Protein AF-A0A1Q6ED20-F1 (afdb_monomer)

pLDDT: mean 90.32, std 11.94, range [30.09, 98.75]

Radius of gyration: 15.1 Å; Cα contacts (8 Å, |Δi|>4): 327; chains: 1; bounding box: 36×36×40 Å

Foldseek 3Di:
DKDWDPQWDADPVVLFIAGFTKMKDWDAAADDWDQDPVRDTDGDFDKAWEDEACVVPVVQRDHSYIYWWDDDPCPPSDTRTIKMFGDDHRHGPDDIFTWHTFIWGWDDDQQKIWIWTFTATPVRDTDIDIDIDRHDDPDDD

Solvent-accessible surface area (backbone atoms only — not comparable to full-atom values): 7848 Å² total; per-residue (Å²): 94,76,49,62,34,90,54,41,48,76,44,79,94,74,70,39,61,38,36,47,40,45,36,39,37,47,35,70,35,65,69,91,67,58,73,48,98,84,74,44,61,60,85,74,65,45,67,28,37,41,36,73,34,42,92,82,42,67,86,56,74,38,62,35,23,22,24,10,33,50,92,55,94,54,48,82,71,51,69,43,38,12,32,42,39,29,34,46,81,53,36,70,84,53,66,69,39,37,28,51,39,45,38,37,38,36,43,68,62,90,63,36,36,42,37,39,39,50,28,25,26,75,86,70,44,79,49,69,52,75,49,76,47,72,69,72,82,80,77,85,128

Nearest PDB structures (foldseek):
  5w8m-assembly3_C  TM=5.284E-01  e=1.550E+00  Thermochaetoides thermophila
  8bk2-assembly1_A  TM=6.115E-01  e=4.221E+00  Neisseria meningitidis serogroup B
  1obu-assembly1_B  TM=7.013E-01  e=8.833E+00  Homarus gammarus
  8bk2-assembly3_C  TM=4.592E-01  e=2.363E+00  Neisseria meningitidis serogroup B

Structure (mmCIF, N/CA/C/O backbone):
data_AF-A0A1Q6ED20-F1
#
_entry.id   AF-A0A1Q6ED20-F1
#
loop_
_atom_site.group_PDB
_atom_site.id
_atom_site.type_symbol
_atom_site.label_atom_id
_atom_site.label_alt_id
_atom_site.label_comp_id
_atom_site.label_asym_id
_atom_site.label_entity_id
_atom_site.label_seq_id
_atom_site.pdbx_PDB_ins_code
_atom_site.Cartn_x
_atom_site.Cartn_y
_atom_s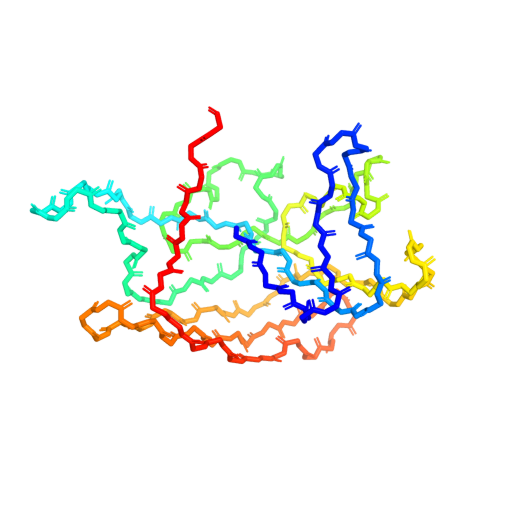ite.Cartn_z
_atom_site.occupancy
_atom_site.B_iso_or_equiv
_atom_site.auth_seq_id
_atom_site.auth_comp_id
_atom_site.auth_asym_id
_atom_site.auth_atom_id
_atom_site.pdbx_PDB_model_num
ATOM 1 N N . MET A 1 1 ? -2.226 4.321 1.591 1.00 88.62 1 MET A N 1
ATOM 2 C CA . MET A 1 1 ? -1.141 4.621 2.557 1.00 88.62 1 MET A CA 1
ATOM 3 C C . MET A 1 1 ? 0.221 4.555 1.876 1.00 88.62 1 MET A C 1
ATOM 5 O O . MET A 1 1 ? 0.318 3.969 0.801 1.00 88.62 1 MET A O 1
ATOM 9 N N . ARG A 1 2 ? 1.260 5.172 2.453 1.00 90.69 2 ARG A N 1
ATOM 10 C CA . ARG A 1 2 ? 2.632 5.135 1.916 1.00 90.69 2 ARG A CA 1
ATOM 11 C C . ARG A 1 2 ? 3.638 4.934 3.047 1.00 90.69 2 ARG A C 1
ATOM 13 O O . ARG A 1 2 ? 3.570 5.657 4.034 1.00 90.69 2 ARG A O 1
ATOM 20 N N . PHE A 1 3 ? 4.562 4.002 2.853 1.00 91.81 3 PHE A N 1
ATOM 21 C CA . PHE A 1 3 ? 5.709 3.736 3.719 1.00 91.81 3 PHE A CA 1
ATOM 22 C C . PHE A 1 3 ? 6.968 4.085 2.936 1.00 91.81 3 PHE A C 1
ATOM 24 O O . PHE A 1 3 ? 7.089 3.704 1.770 1.00 91.81 3 PHE A O 1
ATOM 31 N N . MET A 1 4 ? 7.857 4.874 3.528 1.00 92.50 4 MET A N 1
ATOM 32 C CA . MET A 1 4 ? 8.982 5.487 2.824 1.00 92.50 4 MET A CA 1
ATOM 33 C C . MET A 1 4 ? 10.234 5.428 3.687 1.00 92.50 4 MET A C 1
ATOM 35 O O . MET A 1 4 ? 10.141 5.547 4.908 1.00 92.50 4 MET A O 1
ATOM 39 N N . SER A 1 5 ? 11.390 5.270 3.045 1.00 92.25 5 SER A N 1
ATOM 40 C CA . SER A 1 5 ? 12.680 5.556 3.674 1.00 92.25 5 SER A CA 1
ATOM 41 C C . SER A 1 5 ? 12.727 7.005 4.175 1.00 92.25 5 SER A C 1
ATOM 43 O O . SER A 1 5 ? 12.082 7.878 3.599 1.00 92.25 5 SER A O 1
ATOM 45 N N . GLU A 1 6 ? 13.514 7.260 5.222 1.00 91.25 6 GLU A N 1
ATOM 46 C CA . GLU A 1 6 ? 13.652 8.585 5.853 1.00 91.25 6 GLU A CA 1
ATOM 47 C C . GLU A 1 6 ? 14.075 9.679 4.858 1.00 91.25 6 GLU A C 1
ATOM 49 O O . GLU A 1 6 ? 13.552 10.791 4.893 1.00 91.25 6 GLU A O 1
ATOM 54 N N . ASP A 1 7 ? 14.944 9.330 3.908 1.00 94.25 7 ASP A N 1
ATOM 55 C CA . ASP A 1 7 ? 15.457 10.237 2.879 1.00 94.25 7 ASP A CA 1
ATOM 56 C C . ASP A 1 7 ? 14.510 10.413 1.679 1.00 94.25 7 ASP A C 1
ATOM 58 O O . ASP A 1 7 ? 14.886 11.042 0.693 1.00 94.25 7 ASP A O 1
ATOM 62 N N . VAL A 1 8 ? 13.288 9.869 1.724 1.00 93.88 8 VAL A N 1
ATOM 63 C CA . VAL A 1 8 ? 12.277 10.021 0.667 1.00 93.88 8 VAL A CA 1
ATOM 64 C C . VAL A 1 8 ? 11.151 10.932 1.144 1.00 93.88 8 VAL A C 1
ATOM 66 O O . VAL A 1 8 ? 10.487 10.671 2.145 1.00 93.88 8 VAL A O 1
ATOM 69 N N . SER A 1 9 ? 10.858 11.977 0.370 1.00 93.31 9 SER A N 1
ATOM 70 C CA . SER A 1 9 ? 9.781 12.925 0.680 1.00 93.31 9 SER A CA 1
ATOM 71 C C . SER A 1 9 ? 8.927 13.252 -0.543 1.00 93.31 9 SER A C 1
ATOM 73 O O . SER A 1 9 ? 9.367 13.099 -1.681 1.00 93.31 9 SER A O 1
ATOM 75 N N . TYR A 1 10 ? 7.681 13.684 -0.318 1.00 91.50 10 TYR A N 1
ATOM 76 C CA . TYR A 1 10 ? 6.779 14.147 -1.376 1.00 91.50 10 TYR A CA 1
ATOM 77 C C . TYR A 1 10 ? 6.698 15.673 -1.389 1.00 91.50 10 TYR A C 1
ATOM 79 O O . TYR A 1 10 ? 6.342 16.285 -0.381 1.00 91.50 10 TYR A O 1
ATOM 87 N N . GLU A 1 11 ? 6.963 16.288 -2.540 1.00 91.62 11 GLU A N 1
ATOM 88 C CA . GLU A 1 11 ? 6.853 17.735 -2.714 1.00 91.62 11 GLU A CA 1
ATOM 89 C C . GLU A 1 11 ? 5.553 18.087 -3.459 1.00 91.62 11 GLU A C 1
ATOM 91 O O . GLU A 1 11 ? 5.445 17.922 -4.678 1.00 91.62 11 GLU A O 1
ATOM 96 N N . ASN A 1 12 ? 4.555 18.604 -2.727 1.00 87.75 12 ASN A N 1
ATOM 97 C CA . ASN A 1 12 ? 3.223 18.934 -3.263 1.00 87.75 12 ASN A CA 1
ATOM 98 C C . ASN A 1 12 ? 3.266 19.888 -4.470 1.00 87.75 12 ASN A C 1
ATOM 100 O O . ASN A 1 12 ? 2.516 19.704 -5.423 1.00 87.75 12 ASN A O 1
ATOM 104 N N . SER A 1 13 ? 4.149 20.891 -4.447 1.00 91.62 13 SER A N 1
ATOM 105 C CA . SER A 1 13 ? 4.317 21.884 -5.524 1.00 91.62 13 SER A CA 1
ATOM 106 C C . SER A 1 13 ? 4.751 21.262 -6.854 1.00 91.62 13 SER A C 1
ATOM 108 O O . SER A 1 13 ? 4.466 21.817 -7.914 1.00 91.62 13 SER A O 1
ATOM 110 N N . LYS A 1 14 ? 5.443 20.119 -6.805 1.00 87.31 14 LYS A N 1
ATOM 111 C CA . LYS A 1 14 ? 5.974 19.410 -7.977 1.00 87.31 14 LYS A CA 1
ATOM 112 C C . LYS A 1 14 ? 5.196 18.140 -8.305 1.00 87.31 14 LYS A C 1
ATOM 114 O O . LYS A 1 14 ? 5.370 17.584 -9.387 1.00 87.31 14 LYS A O 1
ATOM 119 N N . GLY A 1 15 ? 4.358 17.673 -7.381 1.00 88.44 15 GLY A N 1
ATOM 120 C CA . GLY A 1 15 ? 3.598 16.439 -7.535 1.00 88.44 15 GLY A CA 1
ATOM 121 C C . GLY A 1 15 ? 4.494 15.207 -7.682 1.00 88.44 15 GLY A C 1
ATOM 122 O O . GLY A 1 15 ? 4.197 14.327 -8.491 1.00 88.44 15 GLY A O 1
ATOM 123 N N . ALA A 1 16 ? 5.627 15.167 -6.974 1.00 90.44 16 ALA A N 1
ATOM 124 C CA . ALA A 1 16 ? 6.627 14.114 -7.124 1.00 90.44 16 ALA A CA 1
ATOM 125 C C . ALA A 1 16 ? 7.349 13.797 -5.809 1.00 90.44 16 ALA A C 1
ATOM 127 O O . ALA A 1 16 ? 7.381 14.609 -4.884 1.00 90.44 16 ALA A O 1
ATOM 128 N N . PHE A 1 17 ? 7.911 12.591 -5.753 1.00 92.38 17 PHE A N 1
ATOM 129 C CA . PHE A 1 17 ? 8.795 12.140 -4.684 1.00 92.38 17 PHE A CA 1
ATOM 130 C C . PHE A 1 17 ? 10.253 12.425 -5.048 1.00 92.38 17 PHE A C 1
ATOM 132 O O . PHE A 1 17 ? 10.623 12.258 -6.213 1.00 92.38 17 PHE A O 1
ATOM 139 N N . PHE A 1 18 ? 11.025 12.836 -4.045 1.00 93.88 18 PHE A N 1
ATOM 140 C CA . PHE A 1 18 ? 12.424 13.262 -4.117 1.00 93.88 18 PHE A CA 1
ATOM 141 C C . PHE A 1 18 ? 13.257 12.516 -3.071 1.00 93.88 18 PHE A C 1
ATOM 143 O O . PHE A 1 18 ? 12.703 11.984 -2.103 1.00 93.88 18 PHE A O 1
ATOM 150 N N . GLY A 1 19 ? 14.572 12.511 -3.268 1.00 94.81 19 GLY A N 1
ATOM 151 C CA . GLY A 1 19 ? 15.569 11.897 -2.407 1.00 94.81 19 GLY A CA 1
ATOM 152 C C . GLY A 1 19 ? 16.111 10.574 -2.938 1.00 94.81 19 GLY A C 1
ATOM 153 O O . GLY A 1 19 ? 16.138 10.330 -4.145 1.00 94.81 19 GLY A O 1
ATOM 154 N N . THR A 1 20 ? 16.588 9.726 -2.029 1.00 95.25 20 THR A N 1
ATOM 155 C CA . THR A 1 20 ? 17.113 8.390 -2.347 1.00 95.25 20 THR A CA 1
ATOM 156 C C . THR A 1 20 ? 16.595 7.386 -1.332 1.00 95.25 20 THR A C 1
ATOM 158 O O . THR A 1 20 ? 16.751 7.577 -0.133 1.00 95.25 20 THR A O 1
ATOM 161 N N . GLY A 1 21 ? 15.981 6.305 -1.801 1.00 94.94 21 GLY A N 1
ATOM 162 C CA . GLY A 1 21 ? 15.442 5.265 -0.938 1.00 94.94 21 GLY A CA 1
ATOM 163 C C . GLY A 1 21 ? 14.269 4.532 -1.566 1.00 94.94 21 GLY A C 1
ATOM 164 O O . GLY A 1 21 ? 14.086 4.508 -2.783 1.00 94.94 21 GLY A O 1
ATOM 165 N N . ASP A 1 22 ? 13.464 3.920 -0.710 1.00 93.50 22 ASP A N 1
ATOM 166 C CA . ASP A 1 22 ? 12.387 3.030 -1.104 1.00 93.50 22 ASP A CA 1
ATOM 167 C C . ASP A 1 22 ? 11.026 3.598 -0.699 1.00 93.50 22 ASP A C 1
ATOM 169 O O . ASP A 1 22 ? 10.865 4.211 0.359 1.00 93.50 22 ASP A O 1
ATOM 173 N N . ARG A 1 23 ? 10.017 3.364 -1.541 1.00 93.38 23 ARG A N 1
ATOM 174 C CA . ARG A 1 23 ? 8.617 3.682 -1.258 1.00 93.38 23 ARG A CA 1
ATOM 175 C C . ARG A 1 23 ? 7.736 2.471 -1.535 1.00 93.38 23 ARG A C 1
ATOM 177 O O . ARG A 1 23 ? 7.689 1.984 -2.663 1.00 93.38 23 ARG A O 1
ATOM 184 N N . LEU A 1 24 ? 6.943 2.082 -0.543 1.00 95.19 24 LEU A N 1
ATOM 185 C CA . LEU A 1 24 ? 5.816 1.166 -0.685 1.00 95.19 24 LEU A CA 1
ATOM 186 C C . LEU A 1 24 ? 4.505 1.959 -0.596 1.00 95.19 24 LEU A C 1
ATOM 188 O O . LEU A 1 24 ? 4.165 2.507 0.453 1.00 95.19 24 LEU A O 1
ATOM 192 N N . THR A 1 25 ? 3.753 2.022 -1.693 1.00 95.38 25 THR A N 1
ATOM 193 C CA . THR A 1 25 ? 2.367 2.511 -1.686 1.00 95.38 25 THR A CA 1
ATOM 194 C C . THR A 1 25 ? 1.439 1.319 -1.496 1.00 95.38 25 THR A C 1
ATOM 196 O O . THR A 1 25 ? 1.540 0.363 -2.258 1.00 95.38 25 THR A O 1
ATOM 199 N N . VAL A 1 26 ? 0.505 1.407 -0.547 1.00 96.25 26 VAL A N 1
ATOM 200 C CA . VAL A 1 26 ? -0.555 0.409 -0.326 1.00 96.25 26 VAL A CA 1
ATOM 201 C C . VAL A 1 26 ? -1.921 1.051 -0.538 1.00 96.25 26 VAL A C 1
ATOM 203 O O . VAL A 1 26 ? -2.237 2.052 0.111 1.00 96.25 26 VAL A O 1
ATOM 206 N N . ASP A 1 27 ? -2.721 0.489 -1.438 1.00 96.06 27 ASP A N 1
ATOM 207 C CA . ASP A 1 27 ? -4.106 0.896 -1.703 1.00 96.06 27 ASP A CA 1
ATOM 208 C C . ASP A 1 27 ? -5.048 -0.182 -1.161 1.00 96.06 27 ASP A C 1
ATOM 210 O O . ASP A 1 27 ? -4.960 -1.334 -1.582 1.00 96.06 27 ASP A O 1
ATOM 214 N N . LEU A 1 28 ? -5.887 0.160 -0.184 1.00 96.31 28 LEU A N 1
ATOM 215 C CA . LEU A 1 28 ? -6.661 -0.810 0.589 1.00 96.31 28 LEU A CA 1
ATOM 216 C C . LEU A 1 28 ? -8.054 -0.288 0.942 1.00 96.31 28 LEU A C 1
ATOM 218 O O . LEU A 1 28 ? -8.282 0.920 1.003 1.00 96.31 28 LEU A O 1
ATOM 222 N N . VAL A 1 29 ? -8.961 -1.215 1.235 1.00 96.56 29 VAL A N 1
ATOM 223 C CA . VAL A 1 29 ? -10.297 -0.943 1.767 1.00 96.56 29 VAL A CA 1
ATOM 224 C C . VAL A 1 29 ? -10.368 -1.485 3.188 1.00 96.56 29 VAL A C 1
ATOM 226 O O . VAL A 1 29 ? -10.073 -2.653 3.435 1.00 96.56 29 VAL A O 1
ATOM 229 N N . SER A 1 30 ? -10.755 -0.628 4.127 1.00 94.56 30 SER A N 1
ATOM 230 C CA . SER A 1 30 ? -10.980 -0.991 5.529 1.00 94.56 30 SER A CA 1
ATOM 231 C C . SER A 1 30 ? -12.467 -0.990 5.857 1.00 94.56 30 SER A C 1
ATOM 233 O O . SER A 1 30 ? -13.283 -0.493 5.077 1.00 94.56 30 SER A O 1
ATOM 235 N N . GLU A 1 31 ? -12.817 -1.568 7.005 1.00 93.06 31 GLU A N 1
ATOM 236 C CA . GLU A 1 31 ? -14.114 -1.303 7.628 1.00 93.06 31 GLU A CA 1
ATOM 237 C C . GLU A 1 31 ? -14.275 0.210 7.874 1.00 93.06 31 GLU A C 1
ATOM 239 O O . GLU A 1 31 ? -13.267 0.907 8.036 1.00 93.06 31 GLU A O 1
ATOM 244 N N . PRO A 1 32 ? -15.512 0.742 7.914 1.00 88.19 32 PRO A N 1
ATOM 245 C CA . PRO A 1 32 ? -15.748 2.157 8.174 1.00 88.19 32 PRO A CA 1
ATOM 246 C C . PRO A 1 32 ? -14.987 2.654 9.407 1.00 88.19 32 PRO A C 1
ATOM 248 O O . PRO A 1 32 ? -15.141 2.116 10.505 1.00 88.19 32 PRO A O 1
ATOM 251 N N . ILE A 1 33 ? -14.185 3.701 9.216 1.00 88.25 33 ILE A N 1
ATOM 252 C CA . ILE A 1 33 ? -13.423 4.325 10.293 1.00 88.25 33 ILE A CA 1
ATOM 253 C C . ILE A 1 33 ? -14.259 5.456 10.879 1.00 88.25 33 ILE A C 1
ATOM 255 O O . ILE A 1 33 ? -14.605 6.415 10.189 1.00 88.25 33 ILE A O 1
ATOM 259 N N . TRP A 1 34 ? -14.575 5.337 12.162 1.00 83.75 34 TRP A N 1
ATOM 260 C CA . TRP A 1 34 ? -15.301 6.356 12.907 1.00 83.75 34 TRP A CA 1
ATOM 261 C C . TRP A 1 34 ? -14.327 7.224 13.694 1.00 83.75 34 TRP A C 1
ATOM 263 O O . TRP A 1 34 ? -13.286 6.743 14.143 1.00 83.75 34 TRP A O 1
ATOM 273 N N . VAL A 1 35 ? -14.693 8.492 13.873 1.00 84.69 35 VAL A N 1
ATOM 274 C CA . VAL A 1 35 ? -13.984 9.391 14.781 1.00 84.69 35 VAL A CA 1
ATOM 275 C C . VAL A 1 35 ? -14.078 8.839 16.207 1.00 84.69 35 VAL A C 1
ATOM 277 O O . VAL A 1 35 ? -15.166 8.468 16.659 1.00 84.69 35 VAL A O 1
ATOM 280 N N . ASN A 1 36 ? -12.945 8.735 16.894 1.00 80.19 36 ASN A N 1
ATOM 281 C CA . ASN A 1 36 ? -12.909 8.349 18.302 1.00 80.19 36 ASN A CA 1
ATOM 282 C C . ASN A 1 36 ? -13.185 9.561 19.223 1.00 80.19 36 ASN A C 1
ATOM 284 O O . ASN A 1 36 ? -13.428 10.680 18.768 1.00 80.19 36 ASN A O 1
ATOM 288 N N . ASP A 1 37 ? -13.166 9.339 20.534 1.00 83.31 37 ASP A N 1
ATOM 289 C CA . ASP A 1 37 ? -13.323 10.371 21.564 1.00 83.31 37 ASP A CA 1
ATOM 290 C C . ASP A 1 37 ? -12.190 11.412 21.595 1.00 83.31 37 ASP A C 1
ATOM 292 O O . ASP A 1 37 ? -12.419 12.537 22.044 1.00 83.31 37 ASP A O 1
ATOM 296 N N . ASP A 1 38 ? -11.034 11.084 21.021 1.00 82.69 38 ASP A N 1
ATOM 297 C CA . ASP A 1 38 ? -9.875 11.966 20.843 1.00 82.69 38 ASP A CA 1
ATOM 298 C C . ASP A 1 38 ? -9.851 12.697 19.482 1.00 82.69 38 ASP A C 1
ATOM 300 O O . ASP A 1 38 ? -8.874 13.359 19.135 1.00 82.69 38 ASP A O 1
ATOM 304 N N . ALA A 1 39 ? -10.943 12.632 18.711 1.00 83.75 39 ALA A N 1
ATOM 305 C CA . ALA A 1 39 ? -11.066 13.215 17.371 1.00 83.75 39 ALA A CA 1
ATOM 306 C C . ALA A 1 39 ? -10.080 12.657 16.319 1.00 83.75 39 ALA A C 1
ATOM 308 O O . ALA A 1 39 ? -9.736 13.335 15.348 1.00 83.75 39 ALA A O 1
ATOM 309 N N . GLU A 1 40 ? -9.662 11.403 16.478 1.00 83.81 40 GLU A N 1
ATOM 310 C CA . GLU A 1 40 ? -8.767 10.681 15.576 1.00 83.81 40 GLU A CA 1
ATOM 311 C C . GLU A 1 40 ? -9.480 9.551 14.819 1.00 83.81 40 GLU A C 1
ATOM 313 O O . GLU A 1 40 ? -10.513 9.023 15.240 1.00 83.81 40 GLU A O 1
ATOM 318 N N . TYR A 1 41 ? -8.890 9.164 13.686 1.00 86.12 41 TYR A N 1
ATOM 319 C CA . TYR A 1 41 ? -9.347 8.070 12.832 1.00 86.12 41 TYR A CA 1
ATOM 320 C C . TYR A 1 41 ? -8.294 6.967 12.824 1.00 86.12 41 TYR A C 1
ATOM 322 O O . TYR A 1 41 ? -7.157 7.184 12.398 1.00 86.12 41 TYR A O 1
ATOM 330 N N . TYR A 1 42 ? -8.676 5.773 13.268 1.00 86.81 42 TYR A N 1
ATOM 331 C CA . TYR A 1 42 ? -7.770 4.635 13.367 1.00 86.81 42 TYR A CA 1
ATOM 332 C C . TYR A 1 42 ? -8.060 3.570 12.323 1.00 86.81 42 TYR A C 1
ATOM 334 O O . TYR A 1 42 ? -9.197 3.131 12.169 1.00 86.81 42 TYR A O 1
ATOM 342 N N . LEU A 1 43 ? -7.011 3.116 11.639 1.00 91.38 43 LEU A N 1
ATOM 343 C CA . LEU A 1 43 ? -7.110 1.949 10.779 1.00 91.38 43 LEU A CA 1
ATOM 344 C C . LEU A 1 43 ? -7.437 0.720 11.650 1.00 91.38 43 LEU A C 1
ATOM 346 O O . LEU A 1 43 ? -6.711 0.469 12.613 1.00 91.38 43 LEU A O 1
ATOM 350 N N . PRO A 1 44 ? -8.498 -0.045 11.343 1.00 92.19 44 PRO A N 1
ATOM 351 C CA . PRO A 1 44 ? -8.853 -1.218 12.126 1.00 92.19 44 PRO A CA 1
ATOM 352 C C . PRO A 1 44 ? -7.777 -2.302 12.063 1.00 92.19 44 PRO A C 1
ATOM 354 O O . PRO A 1 44 ? -7.210 -2.562 10.993 1.00 92.19 44 PRO A O 1
ATOM 357 N N . ASP A 1 45 ? -7.570 -2.964 13.202 1.00 94.81 45 ASP A N 1
ATOM 358 C CA . ASP A 1 45 ? -6.790 -4.194 13.295 1.00 94.81 45 ASP A CA 1
ATOM 359 C C . ASP A 1 45 ? -7.355 -5.259 12.358 1.00 94.81 45 ASP A C 1
ATOM 361 O O . ASP A 1 45 ? -8.571 -5.380 12.175 1.00 94.81 45 ASP A O 1
ATOM 365 N N . GLY A 1 46 ? -6.469 -6.072 11.794 1.00 96.25 46 GLY A N 1
ATOM 366 C CA . GLY A 1 46 ? -6.862 -7.190 10.954 1.00 96.25 46 GLY A CA 1
ATOM 367 C C . GLY A 1 46 ? -5.867 -7.503 9.852 1.00 96.25 46 GLY A C 1
ATOM 368 O O . GLY A 1 46 ? -4.826 -6.862 9.699 1.00 96.25 46 GLY A O 1
ATOM 369 N N . THR A 1 47 ? -6.217 -8.517 9.069 1.00 98.12 47 THR A N 1
ATOM 370 C CA . THR A 1 47 ? -5.455 -8.935 7.896 1.00 98.12 47 THR A CA 1
ATOM 371 C C . THR A 1 47 ? -6.134 -8.409 6.642 1.00 98.12 47 THR A C 1
ATOM 373 O O . THR A 1 47 ? -7.291 -8.721 6.367 1.00 98.12 47 THR A O 1
ATOM 376 N N . TYR A 1 48 ? -5.382 -7.641 5.866 1.00 98.50 48 TYR A N 1
ATOM 377 C CA . TYR A 1 48 ? -5.761 -7.125 4.566 1.00 98.50 48 TYR A CA 1
ATOM 378 C C . TYR A 1 48 ? -5.081 -7.973 3.486 1.00 98.50 48 TYR A C 1
ATOM 380 O O . TYR A 1 48 ? -3.863 -8.138 3.504 1.00 98.50 48 TYR A O 1
ATOM 388 N N . THR A 1 49 ? -5.848 -8.534 2.557 1.00 98.75 49 THR A N 1
ATOM 389 C CA . THR A 1 49 ? -5.364 -9.490 1.550 1.00 98.75 49 THR A CA 1
ATOM 390 C C . THR A 1 49 ? -5.317 -8.848 0.174 1.00 98.75 49 THR A C 1
ATOM 392 O O . THR A 1 49 ? -6.259 -8.164 -0.225 1.00 98.75 49 THR A O 1
ATOM 395 N N . VAL A 1 50 ? -4.233 -9.080 -0.565 1.00 98.69 50 VAL A N 1
ATOM 396 C CA . VAL A 1 50 ? -4.113 -8.607 -1.944 1.00 98.69 50 VAL A CA 1
ATOM 397 C C . VAL A 1 50 ? -5.095 -9.360 -2.835 1.00 98.69 50 VAL A C 1
ATOM 399 O O . VAL A 1 50 ? -5.105 -10.588 -2.888 1.00 98.69 50 VAL A O 1
ATOM 402 N N . VAL A 1 51 ? -5.921 -8.595 -3.538 1.00 98.56 51 VAL A N 1
ATOM 403 C CA . VAL A 1 51 ? -6.841 -9.056 -4.579 1.00 98.56 51 VAL A CA 1
ATOM 404 C C . VAL A 1 51 ? -6.451 -8.414 -5.908 1.00 98.56 51 VAL A C 1
ATOM 406 O O . VAL A 1 51 ? -5.578 -7.544 -5.959 1.00 98.56 51 VAL A O 1
ATOM 409 N N . ALA A 1 52 ? -7.099 -8.815 -7.004 1.00 97.88 52 ALA A N 1
ATOM 410 C CA . ALA A 1 52 ? -6.883 -8.163 -8.292 1.00 97.88 52 ALA A CA 1
ATOM 411 C C . ALA A 1 52 ? -7.129 -6.641 -8.200 1.00 97.88 52 ALA A C 1
ATOM 413 O O . ALA A 1 52 ? -7.859 -6.150 -7.338 1.00 97.88 52 ALA A O 1
ATOM 414 N N . ASN A 1 53 ? -6.482 -5.877 -9.079 1.00 97.31 53 ASN A N 1
ATOM 415 C CA . ASN A 1 53 ? -6.534 -4.419 -9.035 1.00 97.31 53 ASN A CA 1
ATOM 416 C C . ASN A 1 53 ? -7.985 -3.904 -9.107 1.00 97.31 53 ASN A C 1
ATOM 418 O O . ASN A 1 53 ? -8.752 -4.328 -9.971 1.00 97.31 53 ASN A O 1
ATOM 422 N N . PHE A 1 54 ? -8.351 -2.947 -8.256 1.00 96.06 54 PHE A N 1
ATOM 423 C CA . PHE A 1 54 ? -9.730 -2.449 -8.160 1.00 96.06 54 PHE A CA 1
ATOM 424 C C . PHE A 1 54 ? -10.277 -1.818 -9.448 1.00 96.06 54 PHE A C 1
ATOM 426 O O . PHE A 1 54 ? -11.483 -1.849 -9.663 1.00 96.06 54 PHE A O 1
ATOM 433 N N . ASN A 1 55 ? -9.428 -1.295 -10.341 1.00 92.12 55 ASN A N 1
ATOM 434 C 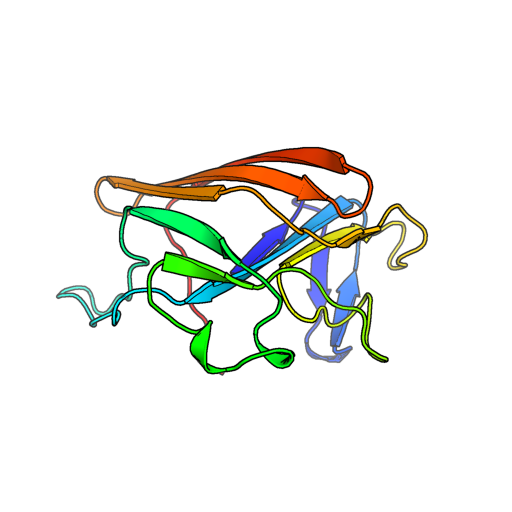CA . ASN A 1 55 ? -9.905 -0.780 -11.630 1.00 92.12 55 ASN A CA 1
ATOM 435 C C . ASN A 1 55 ? -10.342 -1.897 -12.590 1.00 92.12 55 ASN A C 1
ATOM 437 O O . ASN A 1 55 ? -11.002 -1.612 -13.588 1.00 92.12 55 ASN A O 1
ATOM 441 N N . SER A 1 56 ? -9.931 -3.146 -12.343 1.00 90.94 56 SER A N 1
ATOM 442 C CA . SER A 1 56 ? -10.350 -4.295 -13.152 1.00 90.94 56 SER A CA 1
ATOM 443 C C . SER A 1 56 ? -11.738 -4.806 -12.765 1.00 90.94 56 SER A C 1
ATOM 445 O O . SER A 1 56 ? -12.463 -5.290 -13.633 1.00 90.94 56 SER A O 1
ATOM 447 N N . ASP A 1 57 ? -12.115 -4.657 -11.493 1.00 92.31 57 ASP A N 1
ATOM 448 C CA . ASP A 1 57 ? -13.434 -4.993 -10.965 1.00 92.31 57 ASP A CA 1
ATOM 449 C C . ASP A 1 57 ? -13.693 -4.225 -9.657 1.00 92.31 57 ASP A C 1
ATOM 451 O O . ASP A 1 57 ? -13.054 -4.460 -8.630 1.00 92.31 57 ASP A O 1
ATOM 455 N N . GLU A 1 58 ? -14.663 -3.314 -9.687 1.00 89.38 58 GLU A N 1
ATOM 456 C CA . GLU A 1 58 ? -15.053 -2.492 -8.536 1.00 89.38 58 GLU A CA 1
ATOM 457 C C . GLU A 1 58 ? -15.668 -3.323 -7.393 1.00 89.38 58 GLU A C 1
ATOM 459 O O . GLU A 1 58 ? -15.612 -2.907 -6.236 1.00 89.38 58 GLU A O 1
ATOM 464 N N . ASN A 1 59 ? -16.190 -4.527 -7.669 1.00 95.75 59 ASN A N 1
ATOM 465 C CA . ASN A 1 59 ? -16.720 -5.419 -6.629 1.00 95.75 59 ASN A CA 1
ATOM 466 C C . ASN A 1 59 ? -15.630 -5.959 -5.692 1.00 95.75 59 ASN A C 1
ATOM 468 O O . ASN A 1 59 ? -15.944 -6.510 -4.640 1.00 95.75 59 ASN A O 1
ATOM 472 N N . LEU A 1 60 ? -14.355 -5.797 -6.054 1.00 96.25 60 LEU A N 1
ATOM 473 C CA . LEU A 1 60 ? -13.215 -6.157 -5.213 1.00 96.25 60 LEU A CA 1
ATOM 474 C C . LEU A 1 60 ? -12.961 -5.139 -4.093 1.00 96.25 60 LEU A C 1
ATOM 476 O O . LEU A 1 60 ? -12.174 -5.413 -3.190 1.00 96.25 60 LEU A O 1
ATOM 480 N N . ARG A 1 61 ? -13.620 -3.972 -4.116 1.00 95.62 61 ARG A N 1
ATOM 481 C CA . ARG A 1 61 ? -13.514 -2.954 -3.062 1.00 95.62 61 ARG A CA 1
ATOM 482 C C . ARG A 1 61 ? -14.340 -3.326 -1.828 1.00 95.62 61 ARG A C 1
ATOM 484 O O . ARG A 1 61 ? -15.297 -2.641 -1.474 1.00 95.62 61 ARG A O 1
ATOM 491 N N . VAL A 1 62 ? -13.959 -4.407 -1.160 1.00 96.56 62 VAL A N 1
ATOM 492 C CA . VAL A 1 62 ? -14.582 -4.861 0.091 1.00 96.56 62 VAL A CA 1
ATOM 493 C C . VAL A 1 62 ? -13.607 -4.728 1.264 1.00 96.56 62 VAL A C 1
ATOM 495 O O . VAL A 1 62 ? -12.399 -4.873 1.045 1.00 96.56 62 VAL A O 1
ATOM 498 N N . PRO A 1 63 ? -14.085 -4.455 2.495 1.00 97.50 63 PRO A N 1
ATOM 499 C CA . PRO A 1 63 ? -13.230 -4.377 3.678 1.00 97.50 63 PRO A CA 1
ATOM 500 C C . PRO A 1 63 ? -12.262 -5.559 3.795 1.00 97.50 63 PRO A C 1
ATOM 502 O O . PRO A 1 63 ? -12.635 -6.707 3.560 1.00 97.50 63 PRO A O 1
ATOM 505 N N . GLY A 1 64 ? -11.004 -5.263 4.121 1.00 97.62 64 GLY A N 1
ATOM 506 C CA . GLY A 1 64 ? -9.925 -6.250 4.165 1.00 97.62 64 GLY A CA 1
ATOM 507 C C . GLY A 1 64 ? -9.238 -6.492 2.818 1.00 97.62 64 GLY A C 1
ATOM 508 O O . GLY A 1 64 ? -8.351 -7.335 2.743 1.00 97.62 64 GLY A O 1
ATOM 509 N N . SER A 1 65 ? -9.592 -5.771 1.753 1.00 98.38 65 SER A N 1
ATOM 510 C CA . SER A 1 65 ? -8.936 -5.922 0.445 1.00 98.38 65 SER A CA 1
ATOM 511 C C . SER A 1 65 ? -7.784 -4.939 0.261 1.00 98.38 65 SER A C 1
ATOM 513 O O . SER A 1 65 ? -7.904 -3.763 0.600 1.00 98.38 65 SER A O 1
ATOM 515 N N . VAL A 1 66 ? -6.696 -5.399 -0.353 1.00 98.44 66 VAL A N 1
ATOM 516 C CA . VAL A 1 66 ? -5.601 -4.581 -0.891 1.00 98.44 66 VAL A CA 1
ATOM 517 C C . VAL A 1 66 ? -5.615 -4.704 -2.412 1.00 98.44 66 VAL A C 1
ATOM 519 O O . VAL A 1 66 ? -5.620 -5.805 -2.950 1.00 98.44 66 VAL A O 1
ATOM 522 N N . SER A 1 67 ? -5.606 -3.585 -3.126 1.00 98.25 67 SER A N 1
ATOM 523 C CA . SER A 1 67 ? -5.567 -3.570 -4.589 1.00 98.25 67 SER A CA 1
ATOM 524 C C . SER A 1 67 ? -4.187 -3.987 -5.092 1.00 98.25 67 SER A C 1
ATOM 526 O O . SER A 1 67 ? -3.189 -3.341 -4.744 1.00 98.25 67 SER A O 1
ATOM 528 N N . ALA A 1 68 ? -4.113 -5.008 -5.949 1.00 98.38 68 ALA A N 1
ATOM 529 C CA . ALA A 1 68 ? -2.893 -5.319 -6.692 1.00 98.38 68 ALA A CA 1
ATOM 530 C C . ALA A 1 68 ? -2.434 -4.130 -7.554 1.00 98.38 68 ALA A C 1
ATOM 532 O O . ALA A 1 68 ? -3.230 -3.294 -7.988 1.00 98.38 68 ALA A O 1
ATOM 533 N N . GLY A 1 69 ? -1.136 -4.045 -7.819 1.00 97.50 69 GLY A N 1
ATOM 534 C CA . GLY A 1 69 ? -0.553 -3.010 -8.661 1.00 97.50 69 GLY A CA 1
ATOM 535 C C . GLY A 1 69 ? -0.952 -3.153 -10.131 1.00 97.50 69 GLY A C 1
ATOM 536 O O . GLY A 1 69 ? -0.916 -4.243 -10.693 1.00 97.50 69 GLY A O 1
ATOM 537 N N . ALA A 1 70 ? -1.286 -2.036 -10.778 1.00 95.19 70 ALA A N 1
ATOM 538 C CA . ALA A 1 70 ? -1.422 -1.957 -12.231 1.00 95.19 70 ALA A CA 1
ATOM 539 C C . ALA A 1 70 ? -0.651 -0.759 -12.800 1.00 95.19 70 ALA A C 1
ATOM 541 O O . ALA A 1 70 ? -0.516 0.291 -12.162 1.00 95.19 70 ALA A O 1
ATOM 542 N N . PHE A 1 71 ? -0.131 -0.918 -14.018 1.00 91.38 71 PHE A N 1
ATOM 543 C CA . PHE A 1 71 ? 0.545 0.164 -14.729 1.00 91.38 71 PHE A CA 1
ATOM 544 C C . PHE A 1 71 ? -0.452 1.220 -15.207 1.00 91.38 71 PHE A C 1
ATOM 546 O O . PHE A 1 71 ? -1.535 0.910 -15.700 1.00 91.38 71 PHE A O 1
ATOM 553 N N . THR A 1 72 ? -0.048 2.487 -15.119 1.00 87.44 72 THR A N 1
ATOM 554 C CA . THR A 1 72 ? -0.765 3.623 -15.711 1.00 87.44 72 THR A CA 1
ATOM 555 C C . THR A 1 72 ? 0.228 4.619 -16.299 1.00 87.44 72 THR A C 1
ATOM 557 O O . THR A 1 72 ? 1.423 4.553 -16.017 1.00 87.44 72 THR A O 1
ATOM 560 N N . PHE A 1 73 ? -0.262 5.579 -17.086 1.00 87.00 73 PHE A N 1
ATOM 561 C CA . PHE A 1 73 ? 0.569 6.625 -17.694 1.00 87.00 73 PHE A CA 1
ATOM 562 C C . PHE A 1 73 ? 1.368 7.457 -16.671 1.00 87.00 73 PHE A C 1
ATOM 564 O O . PHE A 1 73 ? 2.452 7.942 -16.976 1.00 87.00 73 PHE A O 1
ATOM 571 N N . SER A 1 74 ? 0.846 7.624 -15.454 1.00 86.38 74 SER A N 1
ATOM 572 C CA . SER A 1 74 ? 1.477 8.429 -14.402 1.00 86.38 74 SER A CA 1
ATOM 573 C C . SER A 1 74 ? 2.456 7.641 -13.524 1.00 86.38 74 SER A C 1
ATOM 575 O O . SER A 1 74 ? 3.085 8.222 -12.635 1.00 86.38 74 SER A O 1
ATOM 577 N N . HIS A 1 75 ? 2.607 6.339 -13.772 1.00 86.88 75 HIS A N 1
ATOM 578 C CA . HIS A 1 75 ? 3.60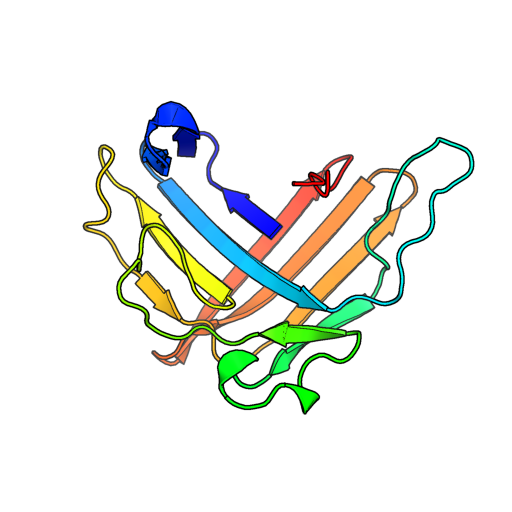2 5.502 -13.116 1.00 86.88 75 HIS A CA 1
ATOM 579 C C . HIS A 1 75 ? 5.031 5.967 -13.481 1.00 86.88 75 HIS A C 1
ATOM 581 O O . HIS A 1 75 ? 5.255 6.380 -14.620 1.00 86.88 75 HIS A O 1
ATOM 587 N N . PRO A 1 76 ? 6.017 5.932 -12.563 1.00 88.12 76 PRO A N 1
ATOM 588 C CA . PRO A 1 76 ? 5.950 5.506 -11.158 1.00 88.12 76 PRO A CA 1
ATOM 589 C C . PRO A 1 76 ? 5.554 6.614 -10.169 1.00 88.12 76 PRO A C 1
ATOM 591 O O . PRO A 1 76 ? 5.404 6.345 -8.976 1.00 88.12 76 PRO A O 1
ATOM 594 N N . ARG A 1 77 ? 5.359 7.858 -10.632 1.00 86.56 77 ARG A N 1
ATOM 595 C CA . ARG A 1 77 ? 5.042 9.014 -9.769 1.00 86.56 77 ARG A CA 1
ATOM 596 C C . ARG A 1 77 ? 3.740 8.795 -8.998 1.00 86.56 77 ARG A C 1
ATOM 598 O O . ARG A 1 77 ? 3.742 8.827 -7.764 1.00 86.56 77 ARG A O 1
ATOM 605 N N . PHE A 1 78 ? 2.675 8.466 -9.725 1.00 85.12 78 PHE A N 1
ATOM 606 C CA . PHE A 1 78 ? 1.383 8.067 -9.176 1.00 85.12 78 PHE A CA 1
ATOM 607 C C . PHE A 1 78 ? 1.109 6.610 -9.537 1.00 85.12 78 PHE A C 1
ATOM 609 O O . PHE A 1 78 ? 0.924 6.259 -10.702 1.00 85.12 78 PHE A O 1
ATOM 616 N N . THR A 1 79 ? 1.137 5.751 -8.524 1.00 89.12 79 THR A N 1
ATOM 617 C CA . THR A 1 79 ? 0.878 4.319 -8.668 1.00 89.12 79 THR A CA 1
ATOM 618 C C . THR A 1 79 ? -0.621 4.061 -8.665 1.00 89.12 79 THR A C 1
ATOM 620 O O . THR A 1 79 ? -1.368 4.734 -7.957 1.00 89.12 79 THR A O 1
ATOM 623 N N . ASN A 1 80 ? -1.060 3.070 -9.437 1.00 93.56 80 ASN A N 1
ATOM 624 C CA . ASN A 1 80 ? -2.410 2.541 -9.333 1.00 93.56 80 ASN A CA 1
ATOM 625 C C . ASN A 1 80 ? -2.355 1.192 -8.617 1.00 93.56 80 ASN A C 1
ATOM 627 O O . ASN A 1 80 ? -1.623 0.299 -9.046 1.00 93.56 80 ASN A O 1
ATOM 631 N N . GLY A 1 81 ? -3.091 1.077 -7.512 1.00 95.94 81 GLY A N 1
ATOM 632 C CA . GLY A 1 81 ? -2.955 -0.041 -6.588 1.00 95.94 81 GLY A CA 1
ATOM 633 C C . GLY A 1 81 ? -1.633 -0.023 -5.814 1.00 95.94 81 GLY A C 1
ATOM 634 O O . GLY A 1 81 ? -0.992 1.023 -5.646 1.00 95.94 81 GLY A O 1
ATOM 635 N N . THR A 1 82 ? -1.227 -1.205 -5.357 1.00 98.00 82 THR A N 1
ATOM 636 C CA . THR A 1 82 ? -0.089 -1.400 -4.451 1.00 98.00 82 THR A CA 1
ATOM 637 C C . THR A 1 82 ? 1.213 -1.658 -5.206 1.00 98.00 82 THR A C 1
ATOM 639 O O . THR A 1 82 ? 1.288 -2.526 -6.076 1.00 98.00 82 THR A O 1
ATOM 642 N N . TRP A 1 83 ? 2.252 -0.896 -4.866 1.00 97.31 83 TRP A N 1
ATOM 643 C CA . TRP A 1 83 ? 3.522 -0.881 -5.590 1.00 97.31 83 TRP A CA 1
ATOM 644 C C . TRP A 1 83 ? 4.701 -0.597 -4.673 1.00 97.31 83 TRP A C 1
ATOM 646 O O . TRP A 1 83 ? 4.648 0.316 -3.846 1.00 97.31 83 TRP A O 1
ATOM 656 N N . TYR A 1 84 ? 5.798 -1.298 -4.930 1.00 96.19 84 TYR A N 1
ATOM 657 C CA . TYR A 1 84 ? 7.128 -0.917 -4.478 1.00 96.19 84 TYR A CA 1
ATOM 658 C C . TYR A 1 84 ? 7.846 -0.124 -5.580 1.00 96.19 84 TYR A C 1
ATOM 660 O O . TYR A 1 84 ? 7.788 -0.484 -6.759 1.00 96.19 84 TYR A O 1
ATOM 668 N N . VAL A 1 85 ? 8.519 0.962 -5.200 1.00 95.56 85 VAL A N 1
ATOM 669 C CA . VAL A 1 85 ? 9.280 1.832 -6.102 1.00 95.56 85 VAL A CA 1
ATOM 670 C C . VAL A 1 85 ? 10.564 2.286 -5.414 1.00 95.56 85 VAL A C 1
ATOM 672 O O . VAL A 1 85 ? 10.502 2.876 -4.334 1.00 95.56 85 VAL A O 1
ATOM 675 N N . ARG A 1 86 ? 11.706 2.083 -6.075 1.00 95.06 86 ARG A N 1
ATOM 676 C CA . ARG A 1 86 ? 12.990 2.678 -5.692 1.00 95.06 86 ARG A CA 1
ATOM 677 C C . ARG A 1 86 ? 13.193 4.046 -6.343 1.00 95.06 86 ARG A C 1
ATOM 679 O O . ARG A 1 86 ? 12.956 4.218 -7.541 1.00 95.06 86 ARG A O 1
ATOM 686 N N . ILE A 1 87 ? 13.644 4.998 -5.537 1.00 95.06 87 ILE A N 1
ATOM 687 C CA . ILE A 1 87 ? 13.953 6.377 -5.913 1.00 95.06 87 ILE A CA 1
ATOM 688 C C . ILE A 1 87 ? 15.451 6.585 -5.688 1.00 95.06 87 ILE A C 1
ATOM 690 O O . ILE A 1 87 ? 15.981 6.197 -4.649 1.00 95.06 87 ILE A O 1
ATOM 694 N N . GLU A 1 88 ? 16.137 7.173 -6.660 1.00 95.06 88 GLU A N 1
ATOM 695 C CA . GLU A 1 88 ? 17.573 7.458 -6.596 1.00 95.06 88 GLU A CA 1
ATOM 696 C C . GLU A 1 88 ? 17.823 8.837 -7.199 1.00 95.06 88 GLU A C 1
ATOM 698 O O . GLU A 1 88 ? 17.434 9.079 -8.343 1.00 95.06 88 GLU A O 1
ATOM 703 N N . ASP A 1 89 ? 18.458 9.719 -6.425 1.00 94.19 89 ASP A N 1
ATOM 704 C CA . ASP A 1 89 ? 18.803 11.092 -6.823 1.00 94.19 89 ASP A CA 1
ATOM 705 C C . ASP A 1 89 ? 17.632 11.829 -7.500 1.00 94.19 89 ASP A C 1
ATOM 707 O O . ASP A 1 89 ? 17.712 12.263 -8.650 1.00 94.19 89 ASP A O 1
ATOM 711 N N . ASP A 1 90 ? 16.487 11.882 -6.806 1.00 93.69 90 ASP A N 1
ATOM 712 C CA . ASP A 1 90 ? 15.241 12.524 -7.259 1.00 93.69 90 ASP A CA 1
ATOM 713 C C . ASP A 1 90 ? 14.585 11.901 -8.507 1.00 93.69 90 ASP A C 1
ATOM 715 O O . ASP A 1 90 ? 13.540 12.361 -8.984 1.00 93.69 90 ASP A O 1
ATOM 719 N N . ALA A 1 91 ? 15.167 10.830 -9.039 1.00 91.62 91 ALA A N 1
ATOM 720 C CA . ALA A 1 91 ? 14.673 10.094 -10.184 1.00 91.62 91 ALA A CA 1
ATOM 721 C C . ALA A 1 91 ? 14.137 8.715 -9.770 1.00 91.62 91 ALA A C 1
ATOM 723 O O . ALA A 1 91 ? 14.314 8.237 -8.653 1.00 91.62 91 ALA A O 1
ATOM 724 N N . TYR A 1 92 ? 13.493 8.035 -10.720 1.00 91.62 92 TYR A N 1
ATOM 725 C CA . TYR A 1 92 ? 12.947 6.686 -10.536 1.00 91.62 92 TYR A CA 1
ATOM 726 C C . TYR A 1 92 ? 13.695 5.645 -11.392 1.00 91.62 92 TYR A C 1
ATOM 728 O O . TYR A 1 92 ? 13.041 4.901 -12.129 1.00 9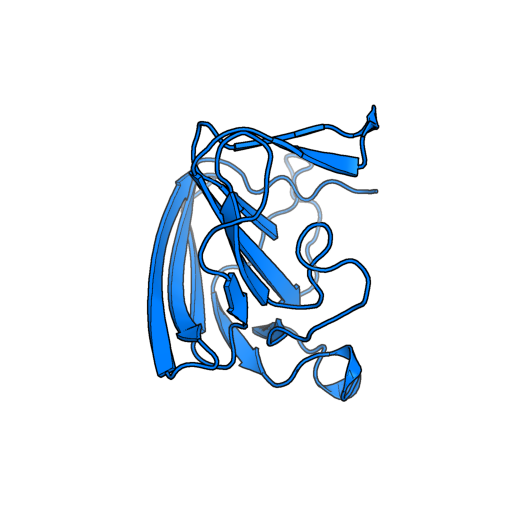1.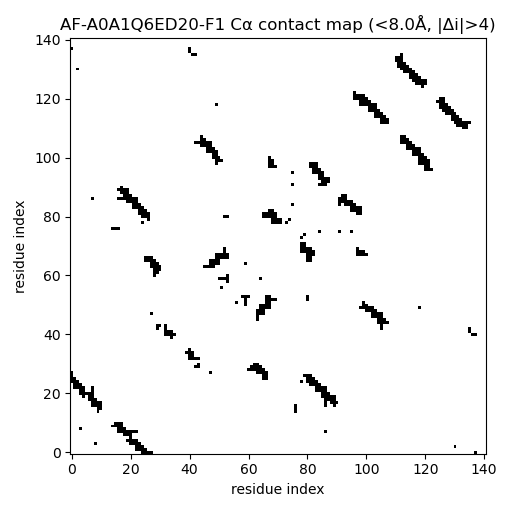62 92 TYR A O 1
ATOM 736 N N . PRO A 1 93 ? 15.047 5.611 -11.393 1.00 83.62 93 PRO A N 1
ATOM 737 C CA . PRO A 1 93 ? 15.807 4.715 -12.262 1.00 83.62 93 PRO A CA 1
ATOM 738 C C . PRO A 1 93 ? 15.846 3.272 -11.736 1.00 83.62 93 PRO A C 1
ATOM 740 O O . PRO A 1 93 ? 16.245 2.373 -12.473 1.00 83.62 93 PRO A O 1
ATOM 743 N N . GLY A 1 94 ? 15.469 3.058 -10.469 1.00 72.88 94 GLY A N 1
ATOM 744 C CA . GLY A 1 94 ? 15.617 1.788 -9.768 1.00 72.88 94 GLY A CA 1
ATOM 745 C C . GLY A 1 94 ? 14.507 0.765 -10.033 1.00 72.88 94 GLY A C 1
ATOM 746 O O . GLY A 1 94 ? 13.626 0.943 -10.875 1.00 72.88 94 GLY A O 1
ATOM 747 N N . GLY A 1 95 ? 14.556 -0.330 -9.266 1.00 86.06 95 GLY A N 1
ATOM 748 C CA . GLY A 1 95 ? 13.574 -1.413 -9.311 1.00 86.06 95 GLY A CA 1
ATOM 749 C C . GLY A 1 95 ? 12.166 -0.954 -8.924 1.00 86.06 95 GLY A C 1
ATOM 750 O O . GLY A 1 95 ? 11.971 -0.214 -7.958 1.00 86.06 95 GLY A O 1
ATOM 751 N N . GLN A 1 96 ? 11.182 -1.415 -9.687 1.00 92.31 96 GLN A N 1
ATOM 752 C CA . GLN A 1 96 ? 9.761 -1.168 -9.467 1.0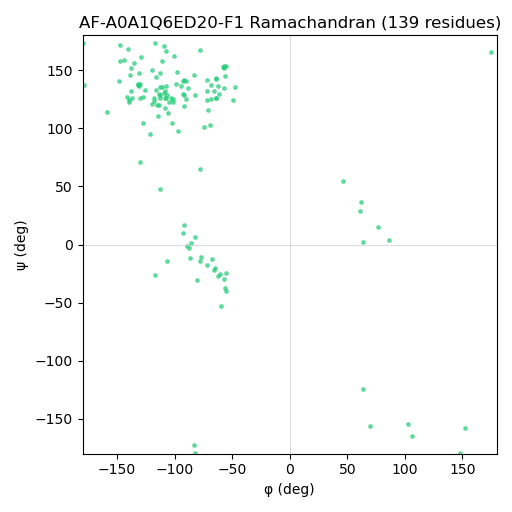0 92.31 96 GLN A CA 1
ATOM 753 C C . GLN A 1 96 ? 9.054 -2.514 -9.542 1.00 92.31 96 GLN A C 1
ATOM 755 O O . GLN A 1 96 ? 9.379 -3.328 -10.406 1.00 92.31 96 GLN A O 1
ATOM 760 N N . ALA A 1 97 ? 8.128 -2.755 -8.625 1.00 95.31 97 ALA A N 1
ATOM 761 C CA . ALA A 1 97 ? 7.450 -4.036 -8.523 1.00 95.31 97 ALA A CA 1
ATOM 762 C C . ALA A 1 97 ? 5.972 -3.821 -8.214 1.00 95.31 97 ALA A C 1
ATOM 764 O O . ALA A 1 97 ? 5.624 -3.188 -7.207 1.00 95.31 97 ALA A O 1
ATOM 765 N N . ALA A 1 98 ? 5.113 -4.350 -9.085 1.00 97.31 98 ALA A N 1
ATOM 766 C CA . ALA A 1 98 ? 3.689 -4.421 -8.805 1.00 97.31 98 ALA A CA 1
ATOM 767 C C . ALA A 1 98 ? 3.489 -5.486 -7.736 1.00 97.31 98 ALA A C 1
ATOM 769 O O . ALA A 1 98 ? 4.014 -6.588 -7.871 1.00 97.31 98 ALA A O 1
ATOM 770 N N . ILE A 1 99 ? 2.728 -5.185 -6.689 1.00 98.44 99 ILE A N 1
ATOM 771 C CA . ILE A 1 99 ? 2.325 -6.221 -5.741 1.00 98.44 99 ILE A CA 1
ATOM 772 C C . ILE A 1 99 ? 1.113 -6.943 -6.314 1.00 98.44 99 ILE A C 1
ATOM 774 O O . ILE A 1 99 ? 0.154 -6.290 -6.721 1.00 98.44 99 ILE A O 1
ATOM 778 N N . THR A 1 100 ? 1.160 -8.270 -6.371 1.00 98.19 100 THR A N 1
ATOM 779 C CA . THR A 1 100 ? 0.100 -9.086 -6.985 1.00 98.19 100 THR A CA 1
ATOM 780 C C . THR A 1 100 ? -0.582 -10.017 -5.996 1.00 98.19 100 THR A C 1
ATOM 782 O O . THR A 1 100 ? -1.755 -10.326 -6.185 1.00 98.19 100 THR A O 1
ATOM 785 N N . GLU A 1 101 ? 0.108 -10.406 -4.922 1.00 98.56 101 GLU A N 1
ATOM 786 C CA . GLU A 1 101 ? -0.406 -11.336 -3.915 1.00 98.56 101 GLU A CA 1
ATOM 787 C C . GLU A 1 101 ? 0.137 -11.012 -2.513 1.00 98.56 101 GLU A C 1
ATOM 789 O O . GLU A 1 101 ? 1.046 -10.192 -2.339 1.00 98.56 101 GLU A O 1
ATOM 794 N N . GLY A 1 102 ? -0.412 -11.697 -1.509 1.00 98.50 102 GLY A N 1
ATOM 795 C CA . GLY A 1 102 ? 0.046 -11.660 -0.123 1.00 98.50 102 GLY A CA 1
ATOM 796 C C . GLY A 1 102 ? -0.863 -10.863 0.805 1.00 98.50 102 GLY A C 1
ATOM 797 O O . GLY A 1 102 ? -2.020 -10.579 0.484 1.00 98.50 102 GLY A O 1
ATOM 798 N N . THR A 1 103 ? -0.348 -10.530 1.985 1.00 98.56 103 THR A N 1
ATOM 799 C CA . THR A 1 103 ? -1.137 -9.922 3.061 1.00 98.56 103 THR A CA 1
ATOM 800 C C . THR A 1 103 ? -0.408 -8.789 3.765 1.00 98.56 103 THR A C 1
ATOM 802 O O . THR A 1 103 ? 0.815 -8.777 3.878 1.00 98.56 103 THR A O 1
ATOM 805 N N . MET A 1 104 ? -1.190 -7.859 4.299 1.00 98.19 104 MET A N 1
ATOM 806 C CA . MET A 1 104 ? -0.768 -6.855 5.262 1.00 98.19 104 MET A CA 1
ATOM 807 C C . MET A 1 104 ? -1.547 -7.063 6.556 1.00 98.19 104 MET A C 1
ATOM 809 O O . MET A 1 104 ? -2.773 -7.065 6.539 1.00 98.19 104 MET A O 1
ATOM 813 N N . THR A 1 105 ? -0.854 -7.198 7.677 1.00 98.06 105 THR A N 1
ATOM 814 C CA . THR A 1 105 ? -1.487 -7.324 8.993 1.00 98.06 105 THR A CA 1
ATOM 815 C C . THR A 1 105 ? -1.300 -6.033 9.769 1.00 98.06 105 THR A C 1
ATOM 817 O O . THR A 1 105 ? -0.182 -5.539 9.882 1.00 98.06 105 THR A O 1
ATOM 820 N N . VAL A 1 106 ? -2.398 -5.495 10.293 1.00 96.44 106 VAL A N 1
ATOM 821 C CA . VAL A 1 106 ? -2.437 -4.319 11.165 1.00 96.44 106 VAL A CA 1
ATOM 822 C C . VAL A 1 106 ? -2.764 -4.791 12.573 1.00 96.44 106 VAL A C 1
ATOM 824 O O . VAL A 1 106 ? -3.765 -5.478 12.777 1.00 96.44 106 VAL A O 1
ATOM 827 N N . SER A 1 107 ? -1.927 -4.416 13.532 1.00 95.31 107 SER A N 1
ATOM 828 C CA . SER A 1 107 ? -2.171 -4.599 14.959 1.00 95.31 107 SER A CA 1
ATOM 829 C C . SER A 1 107 ? -1.930 -3.282 15.674 1.00 95.31 107 SER A C 1
ATOM 831 O O . SER A 1 107 ? -0.933 -2.610 15.405 1.00 95.31 107 SER A O 1
ATOM 833 N N . ARG A 1 108 ? -2.793 -2.939 16.626 1.00 90.38 108 ARG A N 1
ATOM 834 C CA . ARG A 1 108 ? -2.690 -1.689 17.372 1.00 90.38 108 ARG A CA 1
ATOM 835 C C . ARG A 1 108 ? -2.809 -1.915 18.871 1.00 90.38 108 ARG A C 1
ATOM 837 O O . ARG A 1 108 ? -3.666 -2.656 19.339 1.00 90.38 108 ARG A O 1
ATOM 844 N N . THR A 1 109 ? -1.965 -1.233 19.640 1.00 89.19 109 THR A N 1
ATOM 845 C CA . THR A 1 109 ? -2.066 -1.177 21.105 1.00 89.19 109 THR A CA 1
ATOM 846 C C . THR A 1 109 ? -2.072 0.283 21.541 1.00 89.19 109 THR A C 1
ATOM 848 O O . THR A 1 109 ? -1.045 0.952 21.515 1.00 89.19 109 THR A O 1
ATOM 851 N N . GLY A 1 110 ? -3.241 0.804 21.927 1.00 85.44 110 GLY A N 1
ATOM 852 C CA . GLY A 1 110 ? -3.393 2.245 22.157 1.00 85.44 110 GLY A CA 1
ATOM 853 C C . GLY A 1 110 ? -3.171 3.030 20.861 1.00 85.44 110 GLY A C 1
ATOM 854 O O . GLY A 1 110 ? -3.832 2.759 19.863 1.00 85.44 110 GLY A O 1
ATOM 855 N N . GLU A 1 111 ? -2.247 3.986 20.860 1.00 83.12 111 GLU A N 1
ATOM 856 C CA . GLU A 1 111 ? -1.910 4.812 19.685 1.00 83.12 111 GLU A CA 1
ATOM 857 C C . GLU A 1 111 ? -0.856 4.171 18.761 1.00 83.12 111 GLU A C 1
ATOM 859 O O . GLU A 1 111 ? -0.641 4.636 17.641 1.00 83.12 111 GLU A O 1
ATOM 864 N N . GLU A 1 112 ? -0.202 3.096 19.206 1.00 89.44 112 GLU A N 1
ATOM 865 C CA . GLU A 1 112 ? 0.923 2.483 18.501 1.00 89.44 112 GLU A CA 1
ATOM 866 C C . GLU A 1 112 ? 0.452 1.398 17.529 1.00 89.44 112 GLU A C 1
ATOM 868 O O . GLU A 1 112 ? -0.247 0.454 17.913 1.00 89.44 112 GLU A O 1
ATOM 873 N N . TYR A 1 113 ? 0.853 1.533 16.265 1.00 92.00 113 TYR A N 1
ATOM 874 C CA . TYR A 1 113 ? 0.637 0.547 15.215 1.00 92.00 113 TYR A CA 1
ATOM 875 C C . TYR A 1 113 ? 1.873 -0.310 15.008 1.00 92.00 113 TYR A C 1
ATOM 877 O O . TYR A 1 113 ? 2.975 0.212 14.868 1.00 92.00 113 TYR A O 1
ATOM 885 N N . VAL A 1 114 ? 1.639 -1.607 14.839 1.00 94.88 114 VAL A N 1
ATOM 886 C CA . VAL A 1 114 ? 2.548 -2.535 14.176 1.00 94.88 114 VAL A CA 1
ATOM 887 C C . VAL A 1 114 ? 1.873 -2.999 12.893 1.00 94.88 114 VAL A C 1
ATOM 889 O O . VAL A 1 114 ? 0.782 -3.573 12.918 1.00 94.88 114 VAL A O 1
ATOM 892 N N . ILE A 1 115 ? 2.508 -2.730 11.758 1.00 95.75 115 ILE A N 1
ATOM 893 C CA . ILE A 1 115 ? 2.024 -3.147 10.443 1.00 95.75 115 ILE A CA 1
ATOM 894 C C . ILE A 1 115 ? 3.070 -4.038 9.802 1.00 95.75 115 ILE A C 1
ATOM 896 O O . ILE A 1 115 ? 4.184 -3.588 9.556 1.00 95.75 115 ILE A O 1
ATOM 900 N N . THR A 1 116 ? 2.701 -5.268 9.470 1.00 97.00 116 THR A N 1
ATOM 901 C CA . THR A 1 116 ? 3.584 -6.219 8.788 1.00 97.00 116 THR A CA 1
ATOM 902 C C . THR A 1 116 ? 3.097 -6.470 7.370 1.00 97.00 116 THR A C 1
ATOM 904 O O . THR A 1 116 ? 1.905 -6.674 7.148 1.00 97.00 116 THR A O 1
ATOM 907 N N . PHE A 1 117 ? 4.023 -6.479 6.416 1.00 95.31 117 PHE A N 1
ATOM 908 C CA . PHE A 1 117 ? 3.783 -6.812 5.017 1.00 95.31 117 PHE A CA 1
ATOM 909 C C . PHE A 1 117 ? 4.415 -8.164 4.702 1.00 95.31 117 PHE A C 1
ATOM 911 O O . PHE A 1 117 ? 5.601 -8.372 4.956 1.00 95.31 117 PHE A O 1
ATOM 918 N N . GLU A 1 118 ? 3.634 -9.044 4.092 1.00 98.06 118 GLU A N 1
ATOM 919 C CA . GLU A 1 118 ? 4.067 -10.313 3.516 1.00 98.06 118 GLU A CA 1
ATOM 920 C C . GLU A 1 118 ? 3.509 -10.401 2.095 1.00 98.06 118 GLU A C 1
ATOM 922 O O . GLU A 1 118 ? 2.548 -11.118 1.818 1.00 98.06 118 GLU A O 1
ATOM 927 N N . PHE A 1 119 ? 4.069 -9.586 1.202 1.00 98.44 119 PHE A N 1
ATOM 928 C CA . PHE A 1 119 ? 3.615 -9.460 -0.177 1.00 98.44 119 PHE A CA 1
ATOM 929 C C . PHE A 1 119 ? 4.487 -10.236 -1.161 1.00 98.44 119 PHE A C 1
ATOM 931 O O . PHE A 1 119 ? 5.645 -10.556 -0.885 1.00 98.44 119 PHE A O 1
ATOM 938 N N . VAL A 1 120 ? 3.934 -10.474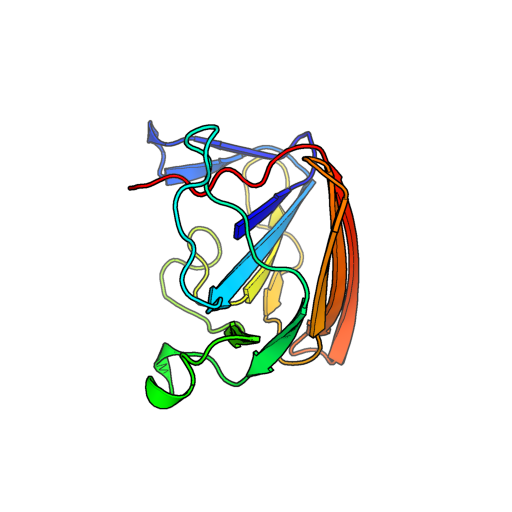 -2.350 1.00 98.38 120 VAL A N 1
ATOM 939 C CA . VAL A 1 120 ? 4.639 -11.042 -3.502 1.00 98.38 120 VAL A CA 1
ATOM 940 C C . VAL A 1 120 ? 4.470 -10.116 -4.705 1.00 98.38 120 VAL A C 1
ATOM 942 O O . VAL A 1 120 ? 3.369 -9.636 -4.998 1.00 98.38 120 VAL A O 1
ATOM 945 N N . SER A 1 121 ? 5.575 -9.834 -5.394 1.00 97.50 121 SER A N 1
ATOM 946 C CA . SER A 1 121 ? 5.566 -9.027 -6.610 1.00 97.50 121 SER A CA 1
ATOM 947 C C . SER A 1 121 ? 5.090 -9.801 -7.840 1.00 97.50 121 SER A C 1
ATOM 949 O O . SER A 1 121 ? 5.038 -11.026 -7.850 1.00 97.50 121 SER A O 1
ATOM 951 N N . ASP A 1 122 ? 4.807 -9.089 -8.924 1.00 96.69 122 ASP A N 1
ATOM 952 C CA . ASP A 1 122 ? 4.587 -9.631 -10.270 1.00 96.69 122 ASP A CA 1
ATOM 953 C C . ASP A 1 122 ? 5.742 -10.497 -10.805 1.00 96.69 122 ASP A C 1
ATOM 955 O O . ASP A 1 122 ? 5.522 -11.381 -11.632 1.00 96.69 122 ASP A O 1
ATOM 959 N N . ALA A 1 123 ? 6.962 -10.294 -10.304 1.00 95.69 123 ALA A N 1
ATOM 960 C CA . ALA A 1 123 ? 8.118 -11.147 -10.586 1.00 95.69 123 ALA A CA 1
ATOM 961 C C . ALA A 1 123 ? 8.229 -12.381 -9.662 1.00 95.69 123 ALA A C 1
ATOM 963 O O . ALA A 1 123 ? 9.185 -13.150 -9.781 1.00 95.69 123 ALA A O 1
ATOM 964 N N . GLY A 1 124 ? 7.290 -12.574 -8.730 1.00 96.62 124 GLY A N 1
ATOM 965 C CA . GLY A 1 124 ? 7.317 -13.660 -7.747 1.00 96.62 124 GLY A CA 1
ATOM 966 C C . GLY A 1 124 ? 8.304 -13.440 -6.595 1.00 96.62 124 GLY A C 1
ATOM 967 O O . GLY A 1 124 ? 8.644 -14.390 -5.890 1.00 96.62 124 GLY A O 1
ATOM 968 N N . PHE A 1 125 ? 8.801 -12.214 -6.400 1.00 95.56 125 PHE A N 1
ATOM 969 C 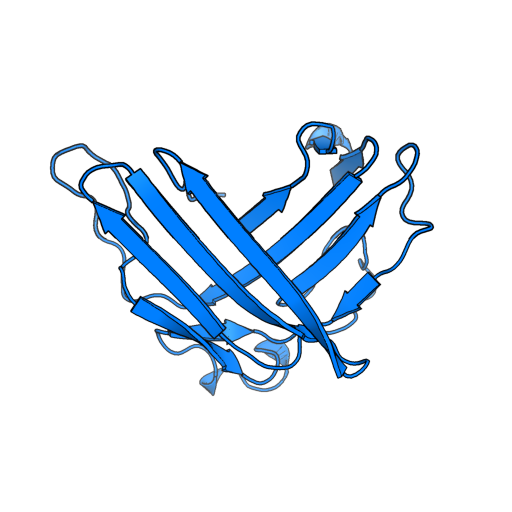CA . PHE A 1 125 ? 9.722 -11.898 -5.309 1.00 95.56 125 PHE A CA 1
ATOM 970 C C . PHE A 1 125 ? 8.964 -11.470 -4.058 1.00 95.56 125 PHE A C 1
ATOM 972 O O . PHE A 1 125 ? 7.987 -10.726 -4.135 1.00 95.56 125 PHE A O 1
ATOM 979 N N . ALA A 1 126 ? 9.449 -11.909 -2.900 1.00 96.56 126 ALA A N 1
ATOM 980 C CA . ALA A 1 126 ? 8.913 -11.473 -1.621 1.00 96.56 126 ALA A CA 1
ATOM 981 C C . ALA A 1 126 ? 9.186 -9.975 -1.406 1.00 96.56 126 ALA A C 1
ATOM 983 O O . ALA A 1 126 ? 10.314 -9.507 -1.574 1.00 96.56 126 ALA A O 1
ATOM 984 N N . VAL A 1 127 ? 8.153 -9.242 -0.997 1.00 95.50 127 VAL A N 1
ATOM 985 C CA . VAL A 1 127 ? 8.227 -7.849 -0.554 1.00 95.50 127 VAL A CA 1
ATOM 986 C C . VAL A 1 127 ? 7.697 -7.810 0.875 1.00 95.50 127 VAL A C 1
ATOM 988 O O . VAL A 1 127 ? 6.491 -7.776 1.113 1.00 95.50 127 VAL A O 1
ATOM 991 N N . THR A 1 128 ? 8.615 -7.879 1.836 1.00 95.00 128 THR A N 1
ATOM 992 C CA . THR A 1 128 ? 8.298 -8.019 3.262 1.00 95.00 128 THR A CA 1
ATOM 993 C C . THR A 1 128 ? 8.825 -6.845 4.071 1.00 95.00 128 THR A C 1
ATOM 995 O O . THR A 1 128 ? 9.882 -6.302 3.752 1.00 95.00 128 THR A O 1
ATOM 998 N N . GLY A 1 129 ? 8.153 -6.499 5.165 1.00 91.88 129 GLY A N 1
ATOM 999 C CA . GLY A 1 129 ? 8.650 -5.489 6.096 1.00 91.88 129 GLY A CA 1
ATOM 1000 C C . GLY A 1 129 ? 7.721 -5.274 7.281 1.00 91.88 129 GLY A C 1
ATOM 1001 O O . GLY A 1 129 ? 6.608 -5.793 7.296 1.00 91.88 129 GLY A O 1
ATOM 1002 N N . THR A 1 130 ? 8.175 -4.473 8.241 1.00 93.06 130 THR A N 1
ATOM 1003 C CA . THR A 1 130 ? 7.377 -4.057 9.397 1.00 93.06 130 THR A CA 1
ATOM 1004 C C . THR A 1 130 ? 7.497 -2.549 9.582 1.00 93.06 130 THR A C 1
ATOM 1006 O O . THR A 1 130 ? 8.582 -1.988 9.436 1.00 93.06 130 THR A O 1
ATOM 1009 N N . TYR A 1 131 ? 6.380 -1.901 9.891 1.00 90.94 131 TYR A N 1
ATOM 1010 C CA . TYR A 1 131 ? 6.307 -0.522 10.353 1.00 90.94 131 TYR A CA 1
ATOM 1011 C C . TYR A 1 131 ? 5.831 -0.499 11.806 1.00 90.94 131 TYR A C 1
ATOM 1013 O O . TYR A 1 131 ? 4.863 -1.181 12.138 1.00 90.94 131 TYR A O 1
ATOM 1021 N N . GLU A 1 132 ? 6.487 0.315 12.630 1.00 91.50 132 GLU A N 1
ATOM 1022 C CA . GLU A 1 132 ? 6.128 0.572 14.027 1.00 91.50 132 GLU A CA 1
ATOM 1023 C C . GLU A 1 132 ? 6.014 2.092 14.234 1.00 91.50 132 GLU A C 1
ATOM 1025 O O . GLU A 1 132 ? 6.933 2.832 13.869 1.00 91.50 132 GLU A O 1
ATOM 1030 N N . GLY A 1 133 ? 4.888 2.587 14.765 1.00 84.94 133 GLY A N 1
ATOM 1031 C CA . GLY A 1 133 ? 4.736 4.024 15.028 1.00 84.94 133 GLY A CA 1
ATOM 1032 C C . GLY A 1 133 ? 3.365 4.497 15.529 1.00 84.94 133 GLY A C 1
ATOM 1033 O O . GLY A 1 133 ? 2.362 3.796 15.429 1.00 84.94 133 GLY A O 1
ATOM 1034 N N . ASN A 1 134 ? 3.332 5.733 16.045 1.00 68.69 134 ASN A N 1
ATOM 1035 C CA . ASN A 1 134 ? 2.241 6.274 16.878 1.00 68.69 134 ASN A CA 1
ATOM 1036 C C . ASN A 1 134 ? 1.116 7.014 16.130 1.00 68.69 134 ASN A C 1
ATOM 1038 O O . ASN A 1 134 ? 0.409 7.812 16.733 1.00 68.69 134 ASN A O 1
ATOM 1042 N N . SER A 1 135 ? 0.971 6.864 14.812 1.00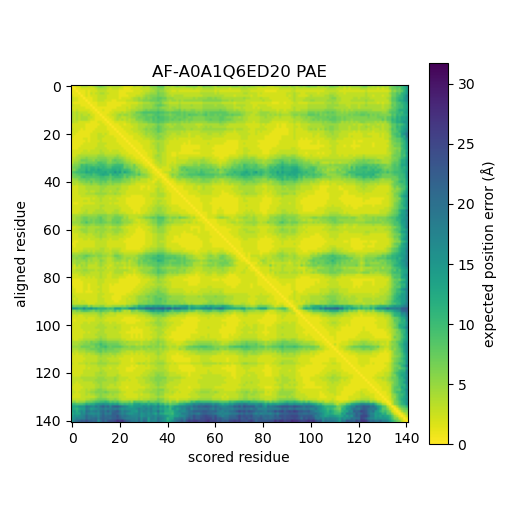 58.88 135 SER A N 1
ATOM 1043 C CA . SER A 1 135 ? -0.232 7.328 14.093 1.00 58.88 135 SER A CA 1
ATOM 1044 C C . SER A 1 135 ? -0.164 7.022 12.601 1.00 58.88 135 SER A C 1
ATOM 1046 O O . SER A 1 135 ? 0.829 7.297 11.928 1.00 58.88 135 SER A O 1
ATOM 1048 N N . ILE A 1 136 ? -1.281 6.550 12.046 1.00 58.66 136 ILE A N 1
ATOM 1049 C CA . ILE A 1 136 ? -1.542 6.600 10.606 1.00 58.66 136 ILE A CA 1
ATOM 1050 C C . ILE A 1 136 ? -2.416 7.831 10.366 1.00 58.66 136 ILE A C 1
ATOM 1052 O O . ILE A 1 136 ? -3.629 7.782 10.550 1.00 58.66 136 ILE A O 1
ATOM 1056 N N . ARG A 1 137 ? -1.827 8.960 9.956 1.00 47.09 137 ARG A N 1
ATOM 1057 C CA . ARG A 1 137 ? -2.628 10.109 9.505 1.00 47.09 137 ARG A CA 1
ATOM 1058 C C . ARG A 1 137 ? -3.192 9.820 8.115 1.00 47.09 137 ARG A C 1
ATOM 1060 O O . ARG A 1 137 ? -2.493 9.954 7.111 1.00 47.09 137 ARG A O 1
ATOM 1067 N N . MET A 1 138 ? -4.466 9.440 8.057 1.00 46.59 138 MET A N 1
ATOM 1068 C CA . MET A 1 138 ? -5.259 9.527 6.831 1.00 46.59 138 MET A CA 1
ATOM 1069 C C . MET A 1 138 ? -5.475 11.021 6.548 1.00 46.59 138 MET A C 1
ATOM 1071 O O . MET A 1 138 ? -6.239 11.682 7.244 1.00 46.59 138 MET A O 1
ATOM 1075 N N . LEU A 1 139 ? -4.729 11.592 5.599 1.00 34.69 139 LEU A N 1
ATOM 1076 C CA . LEU A 1 139 ? -4.967 12.968 5.161 1.00 34.69 139 LEU A CA 1
ATOM 1077 C C . LEU A 1 139 ? -6.279 12.989 4.367 1.00 34.69 139 LEU A C 1
ATOM 1079 O O . LEU A 1 139 ? -6.352 12.363 3.309 1.00 34.69 139 LEU A O 1
ATOM 1083 N N . GLU A 1 140 ? -7.295 13.692 4.867 1.00 30.09 140 GLU A N 1
ATOM 1084 C CA . GLU A 1 140 ? -8.430 14.101 4.037 1.00 30.09 140 GLU A CA 1
ATOM 1085 C C . GLU A 1 140 ? -7.906 15.073 2.967 1.00 30.09 140 GLU A C 1
ATOM 1087 O O . GLU A 1 140 ? -7.175 16.018 3.277 1.00 30.09 140 GLU A O 1
ATOM 1092 N N . SER A 1 141 ? -8.197 14.770 1.700 1.00 34.34 141 SER A N 1
ATOM 1093 C CA . SER A 1 141 ? -7.832 15.584 0.533 1.00 34.34 141 SER A CA 1
ATOM 1094 C C . SER A 1 141 ? -8.746 16.785 0.356 1.00 34.34 141 SER A C 1
ATOM 1096 O O . SER A 1 141 ? -9.972 16.560 0.471 1.00 34.34 141 SER A O 1
#

Sequence (141 aa):
MRFMSEDVSYENSKGAFFGTGDRLTVDLVSEPIWVNDDAEYYLPDGTYTVVANFNSDENLRVPGSVSAGAFTFSHPRFTNGTWYVRIEDDAYPGGQAAITEGTMTVSRTGEEYVITFEFVSDAGFAVTGTYEGNSIRMLES

Secondary structure (DSSP, 8-state):
-EEE-TTEEEETTTTEEEESEEEEE--EE-SPPPB-TTS-B-PPSEEEEEES-TTT-GGG--TTEEEPPB--TTTTTS-BSSEEEEEBTTB--S-EEEEEEEEEEEEEETTEEEEEEEEEETTS-EEEEEEEES-------

Mean predicted aligned error: 4.61 Å